Protein AF-A0A437SAV2-F1 (afdb_monomer_lite)

Structure (mmCIF, N/CA/C/O backbone):
data_AF-A0A437SAV2-F1
#
_entry.id   AF-A0A437SAV2-F1
#
loop_
_atom_site.group_PDB
_atom_site.id
_atom_site.type_symbol
_atom_site.label_atom_id
_atom_site.label_alt_id
_atom_site.label_comp_id
_atom_site.label_asym_id
_atom_site.label_entity_id
_atom_site.label_seq_id
_atom_site.pdbx_PDB_ins_code
_atom_site.Cartn_x
_atom_site.Cartn_y
_atom_site.Cartn_z
_atom_site.occupancy
_atom_site.B_iso_or_equiv
_atom_site.auth_seq_id
_atom_site.auth_comp_id
_atom_site.auth_asym_id
_atom_site.auth_atom_id
_atom_site.pdbx_PDB_model_num
ATOM 1 N N . ASN A 1 1 ? -14.228 -3.126 25.581 1.00 44.50 1 ASN A N 1
ATOM 2 C CA . ASN A 1 1 ? -13.368 -4.294 25.323 1.00 44.50 1 ASN A CA 1
ATOM 3 C C . ASN A 1 1 ? -13.460 -4.588 23.828 1.00 44.50 1 ASN A C 1
ATOM 5 O O . ASN A 1 1 ? -14.492 -5.071 23.395 1.00 44.50 1 ASN A O 1
ATOM 9 N N . LEU A 1 2 ? -12.492 -4.131 23.025 1.00 46.09 2 LEU A N 1
ATOM 10 C CA . LEU A 1 2 ? -12.529 -4.194 21.546 1.00 46.09 2 LEU A CA 1
ATOM 11 C C . LEU A 1 2 ? -11.995 -5.514 20.977 1.00 46.09 2 LEU A C 1
ATOM 13 O O . LEU A 1 2 ? -11.911 -5.644 19.762 1.00 46.09 2 LEU A O 1
ATOM 17 N N . GLY A 1 3 ? -11.625 -6.477 21.828 1.00 48.38 3 GLY A N 1
ATOM 18 C CA . GLY A 1 3 ? -10.954 -7.725 21.437 1.00 48.38 3 GLY A CA 1
ATOM 19 C C . GLY A 1 3 ? -11.781 -8.693 20.580 1.00 48.38 3 GLY A C 1
ATOM 20 O O . GLY A 1 3 ? -11.494 -9.879 20.580 1.00 48.38 3 GLY A O 1
ATOM 21 N N . LEU A 1 4 ? -12.824 -8.217 19.900 1.00 51.97 4 LEU A N 1
ATOM 22 C CA . LEU A 1 4 ? -13.797 -9.027 19.170 1.00 51.97 4 LEU A CA 1
ATOM 23 C C . LEU A 1 4 ? -14.184 -8.456 17.805 1.00 51.97 4 LEU A C 1
ATOM 25 O O . LEU A 1 4 ? -15.040 -9.033 17.142 1.00 51.97 4 LEU A O 1
ATOM 29 N N . ILE A 1 5 ? -13.596 -7.336 17.374 1.00 58.50 5 ILE A N 1
ATOM 30 C CA . ILE A 1 5 ? -13.916 -6.774 16.060 1.00 58.50 5 ILE A CA 1
ATOM 31 C C . ILE A 1 5 ? -12.746 -7.052 15.122 1.00 58.50 5 ILE A C 1
ATOM 33 O O . ILE A 1 5 ? -11.722 -6.375 15.233 1.00 58.50 5 ILE A O 1
ATOM 37 N N . PRO A 1 6 ? -12.879 -8.034 14.209 1.00 68.25 6 PRO A N 1
ATOM 38 C CA . PRO A 1 6 ? -11.890 -8.248 13.170 1.00 68.25 6 PRO A CA 1
ATOM 39 C C . PRO A 1 6 ? -11.896 -7.011 12.274 1.00 68.25 6 PRO A C 1
ATOM 41 O O . PRO A 1 6 ? -12.820 -6.777 11.497 1.00 68.25 6 PRO A O 1
ATOM 44 N N . CYS A 1 7 ? -10.883 -6.169 12.439 1.00 78.62 7 CYS A N 1
ATOM 45 C CA . CYS A 1 7 ? -10.615 -5.072 11.531 1.00 78.62 7 CYS A CA 1
ATOM 46 C C . CYS A 1 7 ? -9.360 -5.396 10.737 1.00 78.62 7 CYS A C 1
ATOM 48 O O . CYS A 1 7 ? -8.476 -6.111 11.201 1.00 78.62 7 CYS A O 1
ATOM 50 N N . VAL A 1 8 ? -9.301 -4.870 9.525 1.00 85.75 8 VAL A N 1
ATOM 51 C CA . VAL A 1 8 ? -8.106 -4.915 8.696 1.00 85.75 8 VAL A CA 1
ATOM 52 C C . VAL A 1 8 ? -7.724 -3.495 8.354 1.00 85.75 8 VAL A C 1
ATOM 54 O O . VAL A 1 8 ? -8.567 -2.596 8.263 1.00 85.75 8 VAL A O 1
ATOM 57 N N . LEU A 1 9 ? -6.435 -3.289 8.186 1.00 87.00 9 LEU A N 1
ATOM 58 C CA . LEU A 1 9 ? -5.864 -1.998 7.899 1.00 87.00 9 LEU A CA 1
ATOM 59 C C . LEU A 1 9 ? -5.369 -2.028 6.457 1.00 87.00 9 LEU A C 1
ATOM 61 O O . LEU A 1 9 ? -4.761 -3.005 6.024 1.00 87.00 9 LEU A O 1
ATOM 65 N N . ILE A 1 10 ? -5.647 -0.960 5.709 1.00 85.94 10 ILE A N 1
ATOM 66 C CA . ILE A 1 10 ? -5.164 -0.801 4.339 1.00 85.94 10 ILE A CA 1
ATOM 67 C C . ILE A 1 10 ? -4.372 0.491 4.245 1.00 85.94 10 ILE A C 1
ATOM 69 O O . ILE A 1 10 ? -4.882 1.564 4.569 1.00 85.94 10 ILE A O 1
ATOM 73 N N . ASP A 1 11 ? -3.148 0.388 3.751 1.00 86.56 11 ASP A N 1
ATOM 74 C CA . ASP A 1 11 ? -2.331 1.537 3.385 1.00 86.56 11 ASP A CA 1
ATOM 75 C C . ASP A 1 11 ? -1.543 1.220 2.109 1.00 86.56 11 ASP A C 1
ATOM 77 O O . ASP A 1 11 ? -1.640 0.122 1.547 1.00 86.56 11 ASP A O 1
ATOM 81 N N . SER A 1 12 ? -0.816 2.196 1.584 1.00 88.31 12 SER A N 1
ATOM 82 C CA . SER A 1 12 ? -0.038 2.041 0.365 1.00 88.31 12 SER A CA 1
ATOM 83 C C . SER A 1 12 ? 1.348 2.634 0.488 1.00 88.31 12 SER A C 1
ATOM 85 O O . SER A 1 12 ? 1.570 3.607 1.206 1.00 88.31 12 SER A O 1
ATOM 87 N N . THR A 1 13 ? 2.288 2.081 -0.273 1.00 89.94 13 THR A N 1
ATOM 88 C CA . THR A 1 13 ? 3.602 2.695 -0.423 1.00 89.94 13 THR A CA 1
ATOM 89 C C . THR A 1 13 ? 4.041 2.822 -1.876 1.00 89.94 13 THR A C 1
ATOM 91 O O 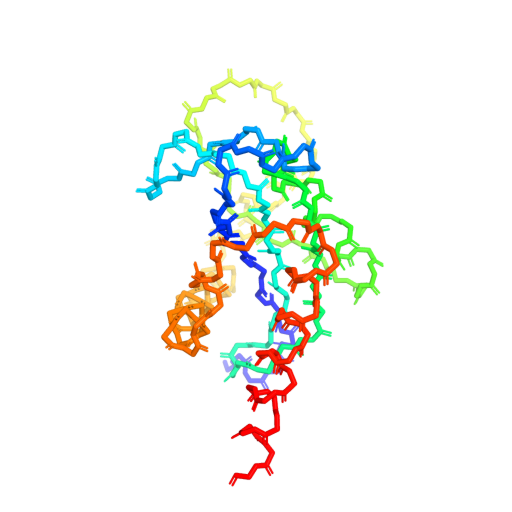. THR A 1 13 ? 3.634 2.062 -2.760 1.00 89.94 13 THR A O 1
ATOM 94 N N . ALA A 1 14 ? 4.876 3.833 -2.111 1.00 91.94 14 ALA A N 1
ATOM 95 C CA . ALA A 1 14 ? 5.459 4.165 -3.396 1.00 91.94 14 ALA A CA 1
ATOM 96 C C . ALA A 1 14 ? 6.713 3.321 -3.656 1.00 91.94 14 ALA A C 1
ATOM 98 O O . ALA A 1 14 ? 7.658 3.334 -2.871 1.00 91.94 14 ALA A O 1
ATOM 99 N N . LEU A 1 15 ? 6.749 2.658 -4.808 1.00 92.94 15 LEU A N 1
ATOM 100 C CA . LEU A 1 15 ? 7.863 1.831 -5.261 1.00 92.94 15 LEU A CA 1
ATOM 101 C C . LEU A 1 15 ? 8.539 2.531 -6.443 1.00 92.94 15 LEU A C 1
ATOM 103 O O . LEU A 1 15 ? 8.037 2.503 -7.571 1.00 92.94 15 LEU A O 1
ATOM 107 N N . ARG A 1 16 ? 9.651 3.227 -6.182 1.00 92.50 16 ARG A N 1
ATOM 108 C CA . ARG A 1 16 ? 10.362 4.008 -7.209 1.00 92.50 16 ARG A CA 1
ATOM 109 C C . ARG A 1 16 ? 11.059 3.082 -8.200 1.00 92.50 16 ARG A C 1
ATOM 111 O O . ARG A 1 16 ? 11.853 2.244 -7.792 1.00 92.50 16 ARG A O 1
ATOM 118 N N . SER A 1 17 ? 10.804 3.296 -9.486 1.00 92.69 17 SER A N 1
ATOM 119 C CA . SER A 1 17 ? 11.464 2.585 -10.582 1.00 92.69 17 SER A CA 1
ATOM 120 C C . SER A 1 17 ? 12.523 3.445 -11.263 1.00 92.69 17 SER A C 1
ATOM 122 O O . SER A 1 17 ? 12.664 4.642 -10.994 1.00 92.69 17 SER A O 1
ATOM 124 N N . SER A 1 18 ? 13.298 2.810 -12.138 1.00 89.81 18 SER A N 1
ATOM 125 C CA . SER A 1 18 ? 14.185 3.498 -13.067 1.00 89.81 18 SER A CA 1
ATOM 126 C C . SER A 1 18 ? 13.402 4.493 -13.929 1.00 89.81 18 SER A C 1
ATOM 128 O O . SER A 1 18 ? 12.288 4.214 -14.380 1.00 89.81 18 SER A O 1
ATOM 130 N N . LEU A 1 19 ? 14.014 5.640 -14.239 1.00 89.88 19 LEU A N 1
ATOM 131 C CA . LEU A 1 19 ? 13.441 6.619 -15.169 1.00 89.88 19 LEU A CA 1
ATOM 132 C C . LEU A 1 19 ? 13.256 6.045 -16.582 1.00 89.88 19 LEU A C 1
ATOM 134 O O . LEU A 1 19 ? 12.405 6.530 -17.328 1.00 89.88 19 LEU A O 1
ATOM 138 N N . TYR A 1 20 ? 13.982 4.978 -16.918 1.00 90.44 20 TYR A N 1
ATOM 139 C CA . TYR A 1 20 ? 13.918 4.297 -18.211 1.00 90.44 20 TYR A CA 1
ATOM 140 C C . TYR A 1 20 ? 12.898 3.152 -18.254 1.00 90.44 20 TYR A C 1
ATOM 142 O O . TYR A 1 20 ? 12.619 2.637 -19.333 1.00 90.44 20 TYR A O 1
ATOM 150 N N . ASP A 1 21 ? 12.302 2.763 -17.120 1.00 93.00 21 ASP A N 1
ATOM 151 C CA . ASP A 1 21 ? 11.279 1.712 -17.090 1.00 93.00 21 ASP A CA 1
ATOM 152 C C . ASP A 1 21 ? 10.043 2.158 -17.883 1.00 93.00 21 ASP A C 1
ATOM 154 O O . ASP A 1 21 ? 9.368 3.120 -17.512 1.00 93.00 21 ASP A O 1
ATOM 158 N N . SER A 1 22 ? 9.778 1.491 -19.007 1.00 93.25 22 SER A N 1
ATOM 159 C CA . SER A 1 22 ? 8.672 1.807 -19.920 1.00 93.25 22 SER A CA 1
ATOM 160 C C . SER A 1 22 ? 7.306 1.393 -19.360 1.00 93.25 22 SER A C 1
ATOM 162 O O . SER A 1 22 ? 6.281 1.993 -19.704 1.00 93.25 22 SER A O 1
ATOM 164 N N . GLN A 1 23 ? 7.289 0.402 -18.462 1.00 95.00 23 GLN A N 1
ATOM 165 C CA . GLN A 1 23 ? 6.086 -0.118 -17.816 1.00 95.00 23 GLN A CA 1
ATOM 166 C C . GLN A 1 23 ? 5.681 0.731 -16.600 1.00 95.00 23 GLN A C 1
ATOM 168 O O . GLN A 1 23 ? 4.496 0.805 -16.265 1.00 95.00 23 GLN A O 1
ATOM 173 N N . ALA A 1 24 ? 6.638 1.423 -15.975 1.00 95.12 24 ALA A N 1
ATOM 174 C CA . ALA A 1 24 ? 6.389 2.347 -14.874 1.00 95.12 24 ALA A CA 1
ATOM 175 C C . ALA A 1 24 ? 5.749 3.665 -15.346 1.00 95.12 24 ALA A C 1
ATOM 177 O O . ALA A 1 24 ? 6.044 4.183 -16.427 1.00 95.12 24 ALA A O 1
ATOM 178 N N . LYS A 1 25 ? 4.904 4.261 -14.498 1.00 96.81 25 LYS A N 1
ATOM 179 C CA . LYS A 1 25 ? 4.242 5.551 -14.769 1.00 96.81 25 LYS A CA 1
ATOM 180 C C . LYS A 1 25 ? 4.607 6.583 -13.711 1.00 96.81 25 LYS A C 1
ATOM 182 O O . LYS A 1 25 ? 5.050 6.227 -12.624 1.00 96.81 25 LYS A O 1
ATOM 187 N N . TRP A 1 26 ? 4.435 7.860 -14.037 1.00 96.19 26 TRP A N 1
ATOM 188 C CA . TRP A 1 26 ? 4.596 8.946 -13.075 1.00 96.19 26 TRP A CA 1
ATOM 189 C C . TRP A 1 26 ? 3.392 9.020 -12.141 1.00 96.19 26 TRP A C 1
ATOM 191 O O . TRP A 1 26 ? 2.250 8.934 -12.584 1.00 96.19 26 TRP A O 1
ATOM 201 N N . GLY A 1 27 ? 3.650 9.195 -10.853 1.00 93.81 27 GLY A N 1
ATOM 202 C CA . GLY A 1 27 ? 2.627 9.401 -9.838 1.00 93.81 27 GLY A CA 1
ATOM 203 C C . GLY A 1 27 ? 3.115 10.329 -8.739 1.00 93.81 27 GLY A C 1
ATOM 204 O O . GLY A 1 27 ? 4.297 10.667 -8.671 1.00 93.81 27 GLY A O 1
ATOM 205 N N . LYS A 1 28 ? 2.191 10.740 -7.870 1.00 90.56 28 LYS A N 1
ATOM 206 C CA . LYS A 1 28 ? 2.480 11.613 -6.731 1.00 90.56 28 LYS A CA 1
ATOM 207 C C . LYS A 1 28 ? 2.481 10.807 -5.434 1.00 90.56 28 LYS A C 1
ATOM 209 O O . LYS A 1 28 ? 1.578 10.009 -5.193 1.00 90.56 28 LYS A O 1
ATOM 214 N N . SER A 1 29 ? 3.504 11.015 -4.615 1.00 86.69 29 SER A N 1
ATOM 215 C CA . SER A 1 29 ? 3.639 10.512 -3.248 1.00 86.69 29 SER A CA 1
ATOM 216 C C . SER A 1 29 ? 3.820 11.696 -2.304 1.00 86.69 29 SER A C 1
ATOM 218 O O . SER A 1 29 ? 4.430 12.701 -2.670 1.00 86.69 29 SER A O 1
ATOM 220 N N . THR A 1 30 ? 3.321 11.576 -1.077 1.00 84.06 30 THR A N 1
ATOM 221 C CA . THR A 1 30 ? 3.569 12.559 -0.013 1.00 84.06 30 THR A CA 1
ATOM 222 C C . THR A 1 30 ? 5.046 12.625 0.373 1.00 84.06 30 THR A C 1
ATOM 224 O O . THR A 1 30 ? 5.542 13.705 0.673 1.00 84.06 30 THR A O 1
ATOM 227 N N . ARG A 1 31 ? 5.761 11.493 0.317 1.00 82.94 31 ARG A N 1
ATOM 228 C CA . ARG A 1 31 ? 7.176 11.385 0.707 1.00 82.94 31 ARG A CA 1
ATOM 229 C C . ARG A 1 31 ? 8.142 11.821 -0.390 1.00 82.94 31 ARG A C 1
ATOM 231 O O . ARG A 1 31 ? 9.165 12.424 -0.096 1.00 82.94 31 ARG A O 1
ATOM 238 N N . TYR A 1 32 ? 7.850 11.472 -1.642 1.00 83.31 32 TYR A N 1
ATOM 239 C CA . TYR A 1 32 ? 8.786 11.666 -2.758 1.00 83.31 32 TYR A CA 1
ATOM 240 C C . TYR A 1 32 ? 8.371 12.763 -3.741 1.00 83.31 32 TYR A C 1
ATOM 242 O O . TYR A 1 32 ? 9.102 13.024 -4.691 1.00 83.31 32 TYR A O 1
ATOM 250 N N . GLY A 1 33 ? 7.199 13.376 -3.565 1.00 90.31 33 GLY A N 1
ATOM 251 C CA . GLY A 1 33 ? 6.618 14.224 -4.600 1.00 90.31 33 GLY A CA 1
ATOM 252 C C . GLY A 1 33 ? 6.299 13.405 -5.853 1.00 90.31 33 GLY A C 1
ATOM 253 O O . GLY A 1 33 ? 5.726 12.317 -5.761 1.00 90.31 33 GLY A O 1
ATOM 254 N N . TRP A 1 34 ? 6.651 13.926 -7.028 1.00 93.75 34 TRP A N 1
ATOM 255 C CA . TRP A 1 34 ? 6.515 13.195 -8.287 1.00 93.75 34 TRP A CA 1
ATOM 256 C C . TRP A 1 34 ? 7.602 12.132 -8.427 1.00 93.75 34 TRP A C 1
ATOM 258 O O . TRP A 1 34 ? 8.790 12.419 -8.306 1.00 93.75 34 TRP A O 1
ATOM 268 N N . TYR A 1 35 ? 7.201 10.901 -8.728 1.00 93.12 35 TYR A N 1
ATOM 269 C CA . TYR A 1 35 ? 8.122 9.791 -8.956 1.00 93.12 35 TYR A CA 1
ATOM 270 C C . TYR A 1 35 ? 7.633 8.904 -10.097 1.00 93.12 35 TYR A C 1
ATOM 272 O O . TYR A 1 35 ? 6.427 8.751 -10.303 1.00 93.12 35 TYR A O 1
ATOM 280 N N . LYS A 1 36 ? 8.570 8.295 -10.829 1.00 94.00 36 LYS A N 1
ATOM 281 C CA . LYS A 1 36 ? 8.266 7.242 -11.799 1.00 94.00 36 LYS A CA 1
ATOM 282 C C . LYS A 1 36 ? 8.327 5.893 -11.096 1.00 94.00 36 LYS A C 1
ATOM 284 O O . LYS A 1 36 ? 9.324 5.580 -10.445 1.00 94.00 36 LYS A O 1
ATOM 289 N N . GLY A 1 37 ? 7.273 5.095 -11.200 1.00 95.25 37 GLY A N 1
ATOM 290 C CA . GLY A 1 37 ? 7.257 3.791 -10.557 1.00 95.25 37 GLY A CA 1
ATOM 291 C C . GLY A 1 37 ? 5.889 3.142 -10.463 1.00 95.25 37 GLY A C 1
ATOM 292 O O . GLY A 1 37 ? 5.017 3.298 -11.327 1.00 95.25 37 GLY A O 1
ATOM 293 N N . TYR A 1 38 ? 5.742 2.408 -9.371 1.00 94.75 38 TYR A N 1
ATOM 294 C CA . TYR A 1 38 ? 4.579 1.613 -9.021 1.00 94.75 38 TYR A CA 1
ATOM 295 C C . TYR A 1 38 ? 4.109 1.952 -7.604 1.00 94.75 38 TYR A C 1
ATOM 297 O O . TYR A 1 38 ? 4.780 2.672 -6.861 1.00 94.75 38 TYR A O 1
ATOM 305 N N . LYS A 1 39 ? 2.961 1.405 -7.225 1.00 93.06 39 LYS A N 1
ATOM 306 C CA . LYS A 1 39 ? 2.438 1.412 -5.862 1.00 93.06 39 LYS A CA 1
ATOM 307 C C . LYS A 1 39 ? 2.063 -0.003 -5.468 1.00 93.06 39 LYS A C 1
ATOM 309 O O . LYS A 1 39 ? 1.592 -0.779 -6.302 1.00 93.06 39 LYS A O 1
ATOM 314 N N . VAL A 1 40 ? 2.235 -0.310 -4.191 1.00 92.75 40 VAL A N 1
ATOM 315 C CA . VAL A 1 40 ? 1.618 -1.481 -3.574 1.00 92.75 40 VAL A CA 1
ATOM 316 C C . VAL A 1 40 ? 0.694 -1.011 -2.464 1.00 92.75 40 VAL A C 1
ATOM 318 O O . VAL A 1 40 ? 1.086 -0.210 -1.619 1.00 92.75 40 VAL A O 1
ATOM 321 N N . HIS A 1 41 ? -0.544 -1.482 -2.512 1.00 91.25 41 HIS A N 1
ATOM 322 C CA . HIS A 1 41 ? -1.548 -1.314 -1.472 1.00 91.25 41 HIS A CA 1
ATOM 323 C C . HIS A 1 41 ? -1.597 -2.619 -0.693 1.00 91.25 41 HIS A C 1
ATOM 325 O O . HIS A 1 41 ? -1.730 -3.672 -1.315 1.00 91.25 41 HIS A O 1
ATOM 331 N N . VAL A 1 42 ? -1.464 -2.565 0.625 1.00 90.06 42 VAL A N 1
ATOM 332 C CA . VAL A 1 42 ? -1.373 -3.752 1.481 1.00 90.06 42 VAL A CA 1
ATOM 333 C C . VAL A 1 42 ? -2.540 -3.738 2.445 1.00 90.06 42 VAL A C 1
ATOM 335 O O . VAL A 1 42 ? -2.810 -2.710 3.059 1.00 90.06 42 VAL A O 1
ATOM 338 N N . CYS A 1 43 ? -3.217 -4.876 2.547 1.00 88.94 43 CYS A N 1
ATOM 339 C CA . CYS A 1 43 ? -4.232 -5.170 3.542 1.00 88.94 43 CYS A CA 1
ATOM 340 C C . CYS A 1 43 ? -3.617 -6.091 4.591 1.00 88.94 43 CYS A C 1
ATOM 342 O O . CYS A 1 43 ? -3.150 -7.178 4.239 1.00 88.94 43 CYS A O 1
ATOM 344 N N . SER A 1 44 ? -3.608 -5.675 5.852 1.00 88.75 44 SER A N 1
ATOM 345 C CA . SER A 1 44 ? -3.052 -6.462 6.951 1.00 88.75 44 SER A CA 1
ATOM 346 C C . SER A 1 44 ? -3.972 -6.473 8.164 1.00 88.75 44 SER A C 1
ATOM 348 O O . SER A 1 44 ? -4.820 -5.593 8.329 1.00 88.75 44 SER A O 1
ATOM 350 N N . THR A 1 45 ? -3.774 -7.442 9.050 1.00 87.62 45 THR A N 1
ATOM 351 C CA . THR A 1 45 ? -4.343 -7.372 10.398 1.00 87.62 45 THR A CA 1
ATOM 352 C C . THR A 1 45 ? -3.625 -6.289 11.225 1.00 87.62 45 THR A C 1
ATOM 354 O O . THR A 1 45 ? -2.509 -5.882 10.867 1.00 87.62 45 THR A O 1
ATOM 357 N N . PRO A 1 46 ? -4.218 -5.801 12.330 1.00 83.31 46 PRO A N 1
ATOM 358 C CA . PRO A 1 46 ? -3.554 -4.891 13.265 1.00 83.31 46 PRO A CA 1
ATOM 359 C C . PRO A 1 46 ? -2.290 -5.480 13.901 1.00 83.31 46 PRO A C 1
ATOM 361 O O . PRO A 1 46 ? -1.381 -4.737 14.271 1.00 83.31 46 PRO A O 1
ATOM 364 N N . GLU A 1 47 ? -2.216 -6.805 14.010 1.00 83.56 47 GLU A N 1
ATOM 365 C CA . GLU A 1 47 ? -1.070 -7.548 14.543 1.00 83.56 47 GLU A CA 1
ATOM 366 C C . GLU A 1 47 ? 0.091 -7.593 13.540 1.00 83.56 47 GLU A C 1
ATOM 368 O O . GLU A 1 47 ? 1.241 -7.736 13.950 1.00 83.56 47 GLU A O 1
ATOM 373 N N . GLY A 1 48 ? -0.199 -7.393 12.250 1.00 84.12 48 GLY A N 1
ATOM 374 C CA . GLY A 1 48 ? 0.785 -7.245 11.176 1.00 84.12 48 GLY A CA 1
ATOM 375 C C . GLY A 1 48 ? 0.798 -8.351 10.133 1.00 84.12 48 GLY A C 1
ATOM 376 O O . GLY A 1 48 ? 1.586 -8.284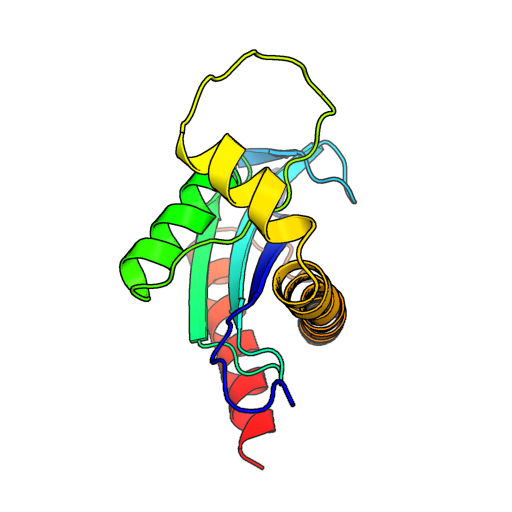 9.199 1.00 84.12 48 GLY A O 1
ATOM 377 N N . VAL A 1 49 ? -0.108 -9.325 10.207 1.00 88.94 49 VAL A N 1
ATOM 378 C CA . VAL A 1 49 ? -0.199 -10.362 9.174 1.00 88.94 49 VAL A CA 1
ATOM 379 C C . VAL A 1 49 ? -0.728 -9.747 7.880 1.00 88.94 49 VAL A C 1
ATOM 381 O O . VAL A 1 49 ? -1.826 -9.187 7.859 1.00 88.94 49 VAL A O 1
ATOM 384 N N . VAL A 1 50 ? 0.025 -9.858 6.785 1.00 90.06 50 VAL A N 1
ATOM 385 C CA . VAL A 1 50 ? -0.410 -9.392 5.462 1.00 90.06 50 VAL A CA 1
ATOM 386 C C . VAL A 1 50 ? -1.418 -10.383 4.884 1.00 90.06 50 VAL A C 1
ATOM 388 O O . VAL A 1 50 ? -1.097 -11.550 4.676 1.00 90.06 50 VAL A O 1
ATOM 391 N N . LEU A 1 51 ? -2.631 -9.918 4.592 1.00 89.62 51 LEU A N 1
ATOM 392 C CA . LEU A 1 51 ? -3.733 -10.749 4.095 1.00 89.62 51 LEU A CA 1
ATOM 393 C C . LEU A 1 51 ? -3.881 -10.676 2.573 1.00 89.62 51 LEU A C 1
ATOM 395 O O . LEU A 1 51 ? -4.174 -11.672 1.919 1.00 89.62 51 LEU A O 1
ATOM 399 N N . SER A 1 52 ? -3.712 -9.484 2.001 1.00 90.12 52 SER A N 1
ATOM 400 C CA . SER A 1 52 ? -3.898 -9.243 0.569 1.00 90.12 52 SER A CA 1
ATOM 401 C C . SER A 1 52 ? -3.134 -8.001 0.126 1.00 90.12 52 SER A C 1
ATOM 403 O O . SER A 1 52 ? -2.766 -7.152 0.941 1.00 90.12 52 SER A O 1
ATOM 405 N N . TYR A 1 53 ? -2.902 -7.871 -1.176 1.00 92.06 53 TYR A N 1
ATOM 406 C CA . TYR A 1 53 ? -2.290 -6.682 -1.749 1.00 92.06 53 TYR A CA 1
ATOM 407 C C . TYR A 1 53 ? -2.798 -6.392 -3.160 1.00 92.06 53 TYR A C 1
ATOM 409 O O . TYR A 1 53 ? -3.212 -7.283 -3.902 1.00 92.06 53 TYR A O 1
ATOM 417 N N . ALA A 1 54 ? -2.706 -5.126 -3.561 1.00 92.38 54 ALA A N 1
ATOM 418 C CA . ALA A 1 54 ? -2.898 -4.695 -4.937 1.00 92.38 54 ALA A CA 1
ATOM 419 C C . ALA A 1 54 ? -1.651 -3.963 -5.429 1.00 92.38 54 ALA A C 1
ATOM 421 O O . ALA A 1 54 ? -1.198 -2.995 -4.821 1.00 92.38 54 ALA A O 1
ATOM 422 N N . PHE A 1 55 ? -1.109 -4.421 -6.555 1.00 93.31 55 PHE A N 1
ATOM 423 C CA . PHE A 1 55 ? 0.055 -3.827 -7.200 1.00 93.31 55 PHE A CA 1
ATOM 424 C C . PHE A 1 55 ? -0.358 -3.083 -8.473 1.00 93.31 55 PHE A C 1
ATOM 426 O O . PHE A 1 55 ? -0.966 -3.663 -9.378 1.00 93.31 55 PHE A O 1
ATOM 433 N N . THR A 1 56 ? -0.031 -1.794 -8.549 1.00 94.31 56 THR A N 1
ATOM 434 C CA . THR A 1 56 ? -0.463 -0.899 -9.630 1.00 94.31 56 THR A CA 1
ATOM 435 C C . THR A 1 56 ? 0.668 0.012 -10.092 1.00 94.31 56 THR A C 1
ATOM 437 O O . THR A 1 56 ? 1.688 0.167 -9.428 1.00 94.31 56 THR A O 1
ATOM 440 N N . THR A 1 57 ? 0.503 0.662 -11.241 1.00 95.12 57 THR A N 1
ATOM 441 C CA . THR A 1 57 ? 1.379 1.770 -11.641 1.00 95.12 57 THR A CA 1
ATOM 442 C C . THR A 1 57 ? 1.132 3.000 -10.760 1.00 95.12 57 THR A C 1
ATOM 444 O O . THR A 1 57 ? 0.052 3.158 -10.184 1.00 95.12 57 THR A O 1
ATOM 447 N N . ALA A 1 58 ? 2.122 3.891 -10.644 1.00 93.88 58 ALA A N 1
ATOM 448 C CA . ALA A 1 58 ? 2.054 5.010 -9.699 1.00 93.88 58 ALA A CA 1
ATOM 449 C C . ALA A 1 58 ? 0.954 6.048 -9.989 1.00 93.88 58 ALA A C 1
ATOM 451 O O . ALA A 1 58 ? 0.562 6.788 -9.085 1.00 93.88 58 ALA A O 1
ATOM 452 N N . ASN A 1 59 ? 0.443 6.104 -11.221 1.00 93.88 59 ASN A N 1
ATOM 453 C CA . ASN A 1 59 ? -0.634 7.010 -11.625 1.00 93.88 59 ASN A CA 1
ATOM 454 C C . ASN A 1 59 ? -2.032 6.554 -11.169 1.00 93.88 59 ASN A C 1
ATOM 456 O O . ASN A 1 59 ? -2.986 7.314 -11.318 1.00 93.88 59 ASN A O 1
ATOM 460 N N . VAL A 1 60 ? -2.176 5.335 -10.637 1.00 90.25 60 VAL A N 1
ATOM 461 C CA . VAL A 1 60 ? -3.460 4.854 -10.111 1.00 90.25 60 VAL A CA 1
ATOM 462 C C . VAL A 1 60 ? -3.767 5.549 -8.782 1.00 90.25 60 VAL A C 1
ATOM 464 O O . VAL A 1 60 ? -2.895 5.701 -7.916 1.00 90.25 60 VAL A O 1
ATOM 467 N N . HIS A 1 61 ? -5.011 6.010 -8.646 1.00 83.25 61 HIS A N 1
ATOM 468 C CA . HIS A 1 61 ? -5.490 6.690 -7.449 1.00 83.25 61 HIS A CA 1
ATOM 469 C C . HIS A 1 61 ? -5.806 5.681 -6.340 1.00 83.25 61 HIS A C 1
ATOM 471 O O . HIS A 1 61 ? -6.449 4.662 -6.594 1.00 83.25 61 HIS A O 1
ATOM 477 N N . ASP A 1 62 ? -5.411 5.992 -5.104 1.00 80.56 62 ASP A N 1
ATOM 478 C CA . ASP A 1 62 ? -5.433 5.026 -4.000 1.00 80.56 62 ASP A CA 1
ATOM 479 C C . ASP A 1 62 ? -6.843 4.506 -3.696 1.00 80.56 62 ASP A C 1
ATOM 481 O O . ASP A 1 62 ? -7.009 3.333 -3.371 1.00 80.56 62 ASP A O 1
ATOM 485 N N . SER A 1 63 ? -7.874 5.339 -3.889 1.00 79.94 63 SER A N 1
ATOM 486 C CA . SER A 1 63 ? -9.269 4.921 -3.710 1.00 79.94 63 SER A CA 1
ATOM 487 C C . SER A 1 63 ? -9.641 3.721 -4.582 1.00 79.94 63 SER A C 1
ATOM 489 O O . SER A 1 63 ? -10.294 2.809 -4.088 1.00 79.94 63 SER A O 1
ATOM 491 N N . GLN A 1 64 ? -9.202 3.675 -5.845 1.00 81.38 64 GLN A N 1
ATOM 492 C CA . GLN A 1 64 ? -9.544 2.576 -6.755 1.00 81.38 64 GLN A CA 1
ATOM 493 C C . GLN A 1 64 ? -8.969 1.247 -6.252 1.00 81.38 64 GLN A C 1
ATOM 495 O O . GLN A 1 64 ? -9.666 0.234 -6.220 1.00 81.38 64 GLN A O 1
ATOM 500 N N . SER A 1 65 ? -7.714 1.261 -5.801 1.00 82.56 65 SER A N 1
ATOM 501 C CA . SER A 1 65 ? -7.043 0.077 -5.263 1.00 82.56 65 SER A CA 1
ATOM 502 C C . SER A 1 65 ? -7.633 -0.372 -3.925 1.00 82.56 65 SER A C 1
ATOM 504 O O . SER A 1 65 ? -7.813 -1.571 -3.718 1.00 82.56 65 SER A O 1
ATOM 506 N N . ILE A 1 66 ? -7.980 0.572 -3.040 1.00 81.25 66 ILE A N 1
ATOM 507 C CA . ILE A 1 66 ? -8.612 0.276 -1.745 1.00 81.25 66 ILE A CA 1
ATOM 508 C C . ILE A 1 66 ? -9.949 -0.438 -1.954 1.00 81.25 66 ILE A C 1
ATOM 510 O O . ILE A 1 66 ? -10.170 -1.480 -1.346 1.00 81.25 66 ILE A O 1
ATOM 514 N N . TYR A 1 67 ? -10.816 0.063 -2.841 1.00 80.12 67 TYR A N 1
ATOM 515 C CA . TYR A 1 67 ? -12.108 -0.585 -3.103 1.00 80.12 67 TYR A CA 1
ATOM 516 C C . TYR A 1 67 ? -11.961 -1.950 -3.782 1.00 80.12 67 TYR A C 1
ATOM 518 O O . TYR A 1 67 ? -12.758 -2.847 -3.521 1.00 80.12 67 TYR A O 1
ATOM 526 N N . LYS A 1 68 ? -10.924 -2.143 -4.606 1.00 80.56 68 LYS A N 1
ATOM 527 C CA . LYS A 1 68 ? -10.632 -3.450 -5.207 1.00 80.56 68 LYS A CA 1
ATOM 528 C C . LYS A 1 68 ? -10.245 -4.489 -4.152 1.00 80.56 68 LYS A C 1
ATOM 530 O O . LYS A 1 68 ? -10.792 -5.589 -4.152 1.00 80.56 68 LYS A O 1
ATOM 535 N N . ILE A 1 69 ? -9.321 -4.136 -3.256 1.00 81.38 69 ILE A N 1
ATOM 536 C CA . ILE A 1 69 ? -8.948 -4.979 -2.111 1.00 81.38 69 ILE A CA 1
ATOM 537 C C . ILE A 1 69 ? -10.177 -5.239 -1.241 1.00 81.38 69 ILE A C 1
ATOM 539 O O . ILE A 1 69 ? -10.436 -6.385 -0.891 1.00 81.38 69 ILE A O 1
ATOM 543 N N . ALA A 1 70 ? -10.960 -4.196 -0.953 1.00 80.00 70 ALA A N 1
ATOM 544 C CA . ALA A 1 70 ? -12.135 -4.302 -0.105 1.00 80.00 70 ALA A CA 1
ATOM 545 C C . ALA A 1 70 ? -13.172 -5.292 -0.646 1.00 80.00 70 ALA A C 1
ATOM 547 O O . ALA A 1 70 ? -13.614 -6.171 0.085 1.00 80.00 70 ALA A O 1
ATOM 548 N N . GLY A 1 71 ? -13.482 -5.211 -1.942 1.00 78.00 71 GLY A N 1
ATOM 549 C CA . GLY A 1 71 ? -14.378 -6.164 -2.597 1.00 78.00 71 GLY A CA 1
ATOM 550 C C . GLY A 1 71 ? -13.815 -7.587 -2.668 1.00 78.00 71 GLY A C 1
ATOM 551 O O . GLY A 1 71 ? -14.577 -8.540 -2.624 1.00 78.00 71 GLY A O 1
ATOM 552 N N . THR A 1 72 ? -12.490 -7.748 -2.746 1.00 79.44 72 THR A N 1
ATOM 553 C CA . THR A 1 72 ? -11.852 -9.080 -2.785 1.00 79.44 72 THR A CA 1
ATOM 554 C C . THR A 1 72 ? -11.862 -9.752 -1.411 1.00 79.44 72 THR A C 1
ATOM 556 O O . THR A 1 72 ? -11.988 -10.967 -1.320 1.00 79.44 72 THR A O 1
ATOM 559 N N . CYS A 1 73 ? -11.711 -8.964 -0.345 1.00 74.38 73 CYS A N 1
ATOM 560 C CA . CYS A 1 73 ? -11.687 -9.443 1.035 1.00 74.38 73 CYS A CA 1
ATOM 561 C C . CYS A 1 73 ? -13.067 -9.418 1.719 1.00 74.38 73 CYS A C 1
ATOM 563 O O . CYS A 1 73 ? -13.133 -9.752 2.895 1.00 74.38 73 CYS A O 1
ATOM 565 N N . ASP A 1 74 ? -14.126 -9.000 1.015 1.00 79.94 74 ASP A N 1
ATOM 566 C CA . ASP A 1 74 ? -15.476 -8.776 1.557 1.00 79.94 74 ASP A CA 1
ATOM 567 C C . ASP A 1 74 ? -15.482 -7.912 2.836 1.00 79.94 74 ASP A C 1
ATOM 569 O O . ASP A 1 74 ? -16.109 -8.213 3.850 1.00 79.94 74 ASP A O 1
ATOM 573 N N . ILE A 1 75 ? -14.711 -6.822 2.807 1.00 78.19 75 ILE A N 1
ATOM 574 C CA . ILE A 1 75 ? -14.536 -5.907 3.942 1.00 78.19 75 ILE A CA 1
ATOM 575 C C . ILE A 1 75 ? -15.163 -4.549 3.649 1.00 78.19 75 ILE A C 1
ATOM 577 O O . ILE A 1 75 ? -15.091 -4.020 2.539 1.00 78.19 75 ILE A O 1
ATOM 581 N N . PHE A 1 76 ? -15.722 -3.930 4.687 1.00 78.75 76 PHE A N 1
ATOM 582 C CA . PHE A 1 76 ? -16.275 -2.584 4.605 1.00 78.75 76 PHE A CA 1
ATOM 583 C C . PHE A 1 76 ? -15.180 -1.528 4.862 1.00 78.75 76 PHE A C 1
ATOM 585 O O . PHE A 1 76 ? -14.674 -1.435 5.985 1.00 78.75 76 PHE A O 1
ATOM 592 N N . PRO A 1 77 ? -14.787 -0.709 3.865 1.00 76.00 77 PRO A N 1
ATOM 593 C CA . PRO A 1 77 ? -13.699 0.246 4.037 1.00 76.00 77 PRO A CA 1
ATOM 594 C C . PRO A 1 77 ? -14.136 1.460 4.871 1.00 76.00 77 PRO A C 1
ATOM 596 O O . PRO A 1 77 ? -15.016 2.228 4.481 1.00 76.00 77 PRO A O 1
ATOM 599 N N . VAL A 1 78 ? -13.450 1.689 5.993 1.00 76.06 78 VAL A N 1
ATOM 600 C CA . VAL A 1 78 ? -13.634 2.863 6.862 1.00 76.06 78 VAL A CA 1
ATOM 601 C C . VAL A 1 78 ? -12.470 3.832 6.644 1.00 76.06 78 VAL A C 1
ATOM 603 O O . VAL A 1 78 ? -11.456 3.767 7.333 1.00 76.06 78 VAL A O 1
ATOM 606 N N . ASN A 1 79 ? -12.586 4.732 5.663 1.00 68.88 79 ASN A N 1
ATOM 607 C CA . ASN A 1 79 ? -11.524 5.698 5.354 1.00 68.88 79 ASN A CA 1
ATOM 608 C C . ASN A 1 79 ? -11.868 7.112 5.873 1.00 68.88 79 ASN A C 1
ATOM 610 O O . ASN A 1 79 ? -12.862 7.689 5.416 1.00 68.88 79 ASN A O 1
ATOM 614 N N . PRO A 1 80 ? -11.075 7.709 6.789 1.00 56.22 80 PRO A N 1
ATOM 615 C CA . PRO A 1 80 ? -11.248 9.103 7.182 1.00 56.22 80 PRO A CA 1
ATOM 616 C C . PRO A 1 80 ? -10.877 10.034 6.019 1.00 56.22 80 PRO A C 1
ATOM 618 O O . PRO A 1 80 ? -9.819 9.925 5.404 1.00 56.22 80 PRO A O 1
ATOM 621 N N . ILE A 1 81 ? -11.771 10.962 5.689 1.00 52.41 81 ILE A N 1
ATOM 622 C CA . ILE A 1 81 ? -11.636 11.780 4.481 1.00 52.41 81 ILE A CA 1
ATOM 623 C C . ILE A 1 81 ? -10.737 12.992 4.738 1.00 52.41 81 ILE A C 1
ATOM 625 O O . ILE A 1 81 ? -11.020 13.811 5.609 1.00 52.41 81 ILE A O 1
ATOM 629 N N . ASN A 1 82 ? -9.705 13.160 3.905 1.00 49.12 82 ASN A N 1
ATOM 630 C CA . ASN A 1 82 ? -8.961 14.413 3.799 1.00 49.12 82 ASN A CA 1
ATOM 631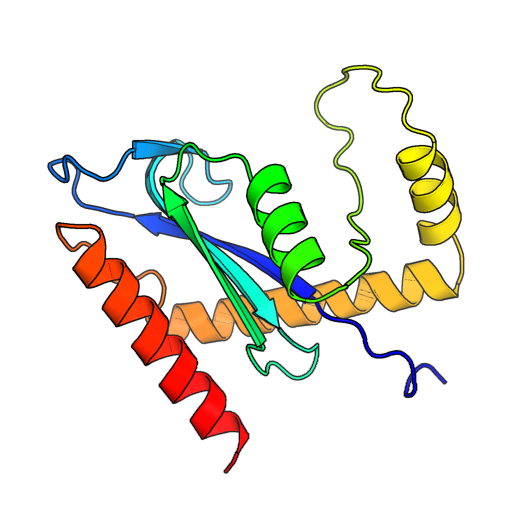 C C . ASN A 1 82 ? -9.856 15.497 3.177 1.00 49.12 82 ASN A C 1
ATOM 633 O O . ASN A 1 82 ? -10.278 15.383 2.028 1.00 49.12 82 ASN A O 1
ATOM 637 N N . SER A 1 83 ? -10.110 16.579 3.914 1.00 38.91 83 SER A N 1
ATOM 638 C CA . SER A 1 83 ? -10.913 17.733 3.477 1.00 38.91 83 SER A CA 1
ATOM 639 C C . SER A 1 83 ? -10.212 18.653 2.465 1.00 38.91 83 SER A C 1
ATOM 641 O O . SER A 1 83 ? -10.762 19.688 2.107 1.00 38.91 83 SER A O 1
ATOM 643 N N . ARG A 1 84 ? -8.990 18.320 2.028 1.00 44.38 84 ARG A N 1
ATOM 644 C CA . ARG A 1 84 ? -8.046 19.315 1.495 1.00 44.38 84 ARG A CA 1
ATOM 645 C C . ARG A 1 84 ? -8.396 19.910 0.133 1.00 44.38 84 ARG A C 1
ATOM 647 O O . ARG A 1 84 ? -8.006 21.044 -0.085 1.00 44.38 84 ARG A O 1
ATOM 654 N N . ASN A 1 85 ? -9.156 19.227 -0.724 1.00 40.03 85 ASN A N 1
ATOM 655 C CA . ASN A 1 85 ? -9.615 19.800 -1.991 1.00 40.03 85 ASN A CA 1
ATOM 656 C C . ASN A 1 85 ? -11.126 19.617 -2.109 1.00 40.03 85 ASN A C 1
ATOM 658 O O . ASN A 1 85 ? -11.623 18.501 -2.270 1.00 40.03 85 ASN A O 1
ATOM 662 N N . GLY A 1 86 ? -11.844 20.728 -1.960 1.00 42.19 86 GLY A N 1
ATOM 663 C CA . GLY A 1 86 ? -13.284 20.795 -2.104 1.00 42.19 86 GLY A CA 1
ATOM 664 C C . GLY A 1 86 ? -13.719 20.442 -3.520 1.00 42.19 86 GLY A C 1
ATOM 665 O O . GLY A 1 86 ? -13.683 21.279 -4.407 1.00 42.19 86 GLY A O 1
ATOM 666 N N . GLU A 1 87 ? -14.223 19.228 -3.688 1.00 37.78 87 GLU A N 1
ATOM 667 C CA . GLU A 1 87 ? -15.362 18.988 -4.561 1.00 37.78 87 GLU A CA 1
ATOM 668 C C . GLU A 1 87 ? -16.487 18.406 -3.707 1.00 37.78 87 GLU A C 1
ATOM 670 O O . GLU A 1 87 ? -16.318 17.434 -2.960 1.00 37.78 87 GLU A O 1
ATOM 675 N N . GLN A 1 88 ? -17.642 19.066 -3.765 1.00 46.91 88 GLN A N 1
ATOM 676 C CA . GLN A 1 88 ? -18.862 18.644 -3.093 1.00 46.91 88 GLN A CA 1
ATOM 677 C C . GLN A 1 88 ? -19.360 17.322 -3.692 1.00 46.91 88 GLN A C 1
ATOM 679 O O . GLN A 1 88 ? -20.198 17.319 -4.589 1.00 46.91 88 GLN A O 1
ATOM 684 N N . ILE A 1 89 ? -18.902 16.179 -3.180 1.00 41.88 89 ILE A N 1
ATOM 685 C CA . ILE A 1 89 ? -19.489 14.882 -3.544 1.00 41.88 89 ILE A CA 1
ATOM 686 C C . ILE A 1 89 ? -20.394 14.393 -2.406 1.00 41.88 89 ILE A C 1
ATOM 688 O O . ILE A 1 89 ? -19.948 13.967 -1.338 1.00 41.88 89 ILE A O 1
ATOM 692 N N . LYS A 1 90 ? -21.700 14.491 -2.680 1.00 46.38 90 LYS A N 1
ATOM 693 C CA . LYS A 1 90 ? -22.878 14.188 -1.851 1.00 46.38 90 LYS A CA 1
ATOM 694 C C . LYS A 1 90 ? -23.113 12.678 -1.622 1.00 46.38 90 LYS A C 1
ATOM 696 O O . LYS A 1 90 ? -24.229 12.212 -1.823 1.00 46.38 90 LYS A O 1
ATOM 701 N N . SER A 1 91 ? -22.120 11.867 -1.253 1.00 58.47 91 SER A N 1
ATOM 702 C CA . SER A 1 91 ? -22.402 10.434 -1.028 1.00 58.47 91 SER A CA 1
ATOM 703 C C . SER A 1 91 ? -23.004 10.181 0.366 1.00 58.47 91 SER A C 1
ATOM 705 O O . SER A 1 91 ? -22.503 10.672 1.379 1.00 58.47 91 SER A O 1
ATOM 707 N N . SER A 1 92 ? -24.089 9.402 0.440 1.00 62.03 92 SER A N 1
ATOM 708 C CA . SER A 1 92 ? -24.709 8.940 1.699 1.00 62.03 92 SER A CA 1
ATOM 709 C C . SER A 1 92 ? -23.695 8.222 2.597 1.00 62.03 92 SER A C 1
ATOM 711 O O . SER A 1 92 ? -23.594 8.513 3.788 1.00 62.03 92 SER A O 1
ATOM 713 N N . HIS A 1 93 ? -22.854 7.386 1.985 1.00 66.75 93 HIS A N 1
ATOM 714 C CA . HIS A 1 93 ? -21.724 6.697 2.607 1.00 66.75 93 HIS A CA 1
ATOM 715 C C . HIS A 1 93 ? -20.783 7.653 3.357 1.00 66.75 93 HIS A C 1
ATOM 717 O O . HIS A 1 93 ? -20.362 7.359 4.474 1.00 66.75 93 HIS A O 1
ATOM 723 N N . ARG A 1 94 ? -20.499 8.839 2.797 1.00 65.81 94 ARG A N 1
ATOM 724 C CA . ARG A 1 94 ? -19.629 9.846 3.427 1.00 65.81 94 ARG A CA 1
ATOM 725 C C . ARG A 1 94 ? -20.229 10.422 4.707 1.00 65.81 94 ARG A C 1
ATOM 727 O O . ARG A 1 94 ? -19.494 10.621 5.671 1.00 65.81 94 ARG A O 1
ATOM 734 N N . ARG A 1 95 ? -21.542 10.671 4.732 1.00 67.69 95 ARG A N 1
ATOM 735 C CA . ARG A 1 95 ? -22.237 11.185 5.927 1.00 67.69 95 ARG A CA 1
ATOM 736 C C . ARG A 1 95 ? -22.256 10.147 7.044 1.00 67.69 95 ARG A C 1
ATOM 738 O O . ARG A 1 95 ? -21.925 10.466 8.185 1.00 67.69 95 ARG A O 1
ATOM 745 N N . VAL A 1 96 ? -22.572 8.898 6.704 1.00 74.25 96 VAL A N 1
ATOM 746 C CA . VAL A 1 96 ? -22.580 7.791 7.672 1.00 74.25 96 VAL A CA 1
ATOM 747 C C . VAL A 1 96 ? -21.191 7.610 8.287 1.00 74.25 96 VAL A C 1
ATOM 749 O O . VAL A 1 96 ? -21.070 7.587 9.510 1.00 74.25 96 VAL A O 1
ATOM 752 N N . LEU A 1 97 ? -20.133 7.600 7.467 1.00 76.06 97 LEU A N 1
ATOM 753 C CA . LEU A 1 97 ? -18.756 7.499 7.956 1.00 76.06 97 LEU A CA 1
ATOM 754 C C . LEU A 1 97 ? -18.340 8.696 8.822 1.00 76.06 97 LEU A C 1
ATOM 756 O O . LEU A 1 97 ? -17.681 8.494 9.840 1.00 76.06 97 LEU A O 1
ATOM 760 N N . SER A 1 98 ? -18.743 9.928 8.484 1.00 75.69 98 SER A N 1
ATOM 761 C CA . SER A 1 98 ? -18.409 11.092 9.318 1.00 75.69 98 SER A CA 1
ATOM 762 C C . SER A 1 98 ? -19.027 11.010 10.711 1.00 75.69 98 SER A C 1
ATOM 764 O O . SER A 1 98 ? -18.350 11.311 11.690 1.00 75.69 98 SER A O 1
ATOM 766 N N . HIS A 1 99 ? -20.274 10.543 10.823 1.00 80.44 99 HIS A N 1
ATOM 767 C CA . HIS A 1 99 ? -20.904 10.336 12.127 1.00 80.44 99 HIS A CA 1
ATOM 768 C C . HIS A 1 99 ? -20.277 9.150 12.861 1.00 80.44 99 HIS A C 1
ATOM 770 O O . HIS A 1 99 ? -19.940 9.267 14.038 1.00 80.44 99 HIS A O 1
ATOM 776 N N . PHE A 1 100 ? -20.024 8.045 12.159 1.00 81.75 100 PHE A N 1
ATOM 777 C CA . PHE A 1 100 ? -19.384 6.859 12.720 1.00 81.75 100 PHE A CA 1
ATOM 778 C C . PHE A 1 100 ? -18.027 7.176 13.362 1.00 81.75 100 PHE A C 1
ATOM 780 O O . PHE A 1 100 ? -17.791 6.802 14.509 1.00 81.75 100 PHE A O 1
ATOM 787 N N . VAL A 1 101 ? -17.168 7.933 12.674 1.00 80.44 101 VAL A N 1
ATOM 788 C CA . VAL A 1 101 ? -15.834 8.322 13.161 1.00 80.44 101 VAL A CA 1
ATOM 789 C C . VAL A 1 101 ? -15.897 9.132 14.464 1.00 80.44 101 VAL A C 1
ATOM 791 O O . VAL A 1 101 ? -14.977 9.057 15.276 1.00 80.44 101 VAL A O 1
ATOM 794 N N . THR A 1 102 ? -16.982 9.873 14.707 1.00 84.56 102 THR A N 1
ATOM 795 C CA . THR A 1 102 ? -17.162 10.635 15.957 1.00 84.56 102 THR A CA 1
ATOM 796 C C . THR A 1 102 ? -17.600 9.786 17.150 1.00 84.56 102 THR A C 1
ATOM 798 O O . THR A 1 102 ? -17.401 10.209 18.293 1.00 84.56 102 THR A O 1
ATOM 801 N N . THR A 1 103 ? -18.146 8.590 16.909 1.00 87.44 103 THR A N 1
ATOM 802 C CA . THR A 1 103 ? -18.559 7.667 17.975 1.00 87.44 103 THR A CA 1
ATOM 803 C C . THR A 1 103 ? -17.351 7.152 18.761 1.00 87.44 103 THR A C 1
ATOM 805 O O . THR A 1 103 ? -16.230 7.105 18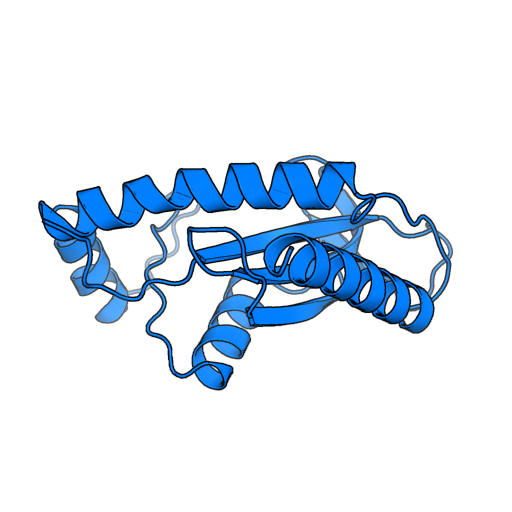.250 1.00 87.44 103 THR A O 1
ATOM 808 N N . THR A 1 104 ? -17.563 6.720 20.008 1.00 87.31 104 THR A N 1
ATOM 809 C CA . THR A 1 104 ? -16.511 6.092 20.830 1.00 87.31 104 THR A CA 1
ATOM 810 C C . THR A 1 104 ? -15.868 4.910 20.108 1.00 87.31 104 THR A C 1
ATOM 812 O O . THR A 1 104 ? -14.646 4.773 20.117 1.00 87.31 104 THR A O 1
ATOM 815 N N . PHE A 1 105 ? -16.691 4.106 19.430 1.00 83.56 105 PHE A N 1
ATOM 816 C CA . PHE A 1 105 ? -16.240 2.959 18.657 1.00 83.56 105 PHE A CA 1
ATOM 817 C C . PHE A 1 105 ? -15.415 3.370 17.427 1.00 83.56 105 PHE A C 1
ATOM 819 O O . PHE A 1 105 ? -14.302 2.885 17.254 1.00 83.56 105 PHE A O 1
ATOM 826 N N . GLY A 1 106 ? -15.890 4.321 16.618 1.00 84.12 106 GLY A N 1
ATOM 827 C CA . GLY A 1 106 ? -15.145 4.811 15.453 1.00 84.12 106 GLY A CA 1
ATOM 828 C C . GLY A 1 106 ? -13.811 5.465 15.821 1.00 84.12 106 GLY A C 1
ATOM 829 O O . GLY A 1 106 ? -12.804 5.225 15.157 1.00 84.12 106 GLY A O 1
ATOM 830 N N . LYS A 1 107 ? -13.761 6.221 16.927 1.00 84.62 107 LYS A N 1
ATOM 831 C CA . LYS A 1 107 ? -12.505 6.774 17.469 1.00 84.62 107 LYS A CA 1
ATOM 832 C C . LYS A 1 107 ? -11.536 5.677 17.891 1.00 84.62 107 LYS A C 1
ATOM 834 O O . LYS A 1 107 ? -10.340 5.799 17.652 1.00 84.62 107 LYS A O 1
ATOM 839 N N . GLN A 1 108 ? -12.039 4.633 18.541 1.00 83.50 108 GLN A N 1
ATOM 840 C CA . GLN A 1 108 ? -11.242 3.478 18.935 1.00 83.50 108 GLN A CA 1
ATOM 841 C C . GLN A 1 108 ? -10.703 2.719 17.716 1.00 83.50 108 GLN A C 1
ATOM 843 O O . GLN A 1 108 ? -9.507 2.463 17.658 1.00 83.50 108 GLN A O 1
ATOM 848 N N . LEU A 1 109 ? -11.544 2.462 16.713 1.00 82.12 109 LEU A N 1
ATOM 849 C CA . LEU A 1 109 ? -11.144 1.808 15.468 1.00 82.12 109 LEU A CA 1
ATOM 850 C C . LEU A 1 109 ? -10.069 2.609 14.718 1.00 82.12 109 LEU A C 1
ATOM 852 O O . LEU A 1 109 ? -9.091 2.047 14.239 1.00 82.12 109 LEU A O 1
ATOM 856 N N . LEU A 1 110 ? -10.197 3.937 14.657 1.00 80.31 110 LEU A N 1
ATOM 857 C CA . LEU A 1 110 ? -9.192 4.783 14.010 1.00 80.31 110 LEU A CA 1
ATOM 858 C C . LEU A 1 110 ? -7.844 4.816 14.739 1.00 80.31 110 LEU A C 1
ATOM 860 O O . LEU A 1 110 ? -6.837 5.093 14.090 1.00 80.31 110 LEU A O 1
ATOM 864 N N . LYS A 1 111 ? -7.786 4.531 16.047 1.00 82.94 111 LYS A N 1
ATOM 865 C CA . LYS A 1 111 ? -6.503 4.427 16.767 1.00 82.94 111 LYS A CA 1
ATOM 866 C C . LYS A 1 111 ? -5.675 3.238 16.283 1.00 82.94 111 LYS A C 1
ATOM 868 O O . LYS A 1 111 ? -4.452 3.342 16.236 1.00 82.94 111 LYS A O 1
ATOM 873 N N . GLU A 1 112 ? -6.327 2.163 15.845 1.00 81.88 112 GLU A N 1
ATOM 874 C CA . GLU A 1 112 ? -5.654 0.988 15.278 1.00 81.88 112 GLU A CA 1
ATOM 875 C C . GLU A 1 112 ? -4.910 1.322 13.976 1.00 81.88 112 GLU A C 1
ATOM 877 O O . GLU A 1 112 ? -3.933 0.659 13.639 1.00 81.88 112 GLU A O 1
ATOM 882 N N . ARG A 1 113 ? -5.276 2.414 13.284 1.00 77.94 113 ARG A N 1
ATOM 883 C CA . ARG A 1 113 ? -4.577 2.883 12.078 1.00 77.94 113 ARG A CA 1
ATOM 884 C C . ARG A 1 113 ? -3.094 3.193 12.318 1.00 77.94 113 ARG A C 1
ATOM 886 O O . ARG A 1 113 ? -2.295 3.015 11.409 1.00 77.94 113 ARG A O 1
ATOM 893 N N . GLY A 1 114 ? -2.692 3.601 13.522 1.00 78.81 114 GLY A N 1
ATOM 894 C CA . GLY A 1 114 ? -1.267 3.801 13.818 1.00 78.81 114 GLY A CA 1
ATOM 895 C C . GLY A 1 114 ? -0.448 2.506 13.707 1.00 78.81 114 GLY A C 1
ATOM 896 O O . GLY A 1 114 ? 0.726 2.539 13.344 1.00 78.81 114 GLY A O 1
ATOM 897 N N . LYS A 1 115 ? -1.074 1.344 13.941 1.00 83.12 115 LYS A N 1
ATOM 898 C CA . LYS A 1 115 ? -0.395 0.046 13.852 1.00 83.12 115 LYS A CA 1
ATOM 899 C C . LYS A 1 115 ? 0.003 -0.289 12.419 1.00 83.12 115 LYS A C 1
ATOM 901 O O . LYS A 1 115 ? 1.105 -0.784 12.212 1.00 83.12 115 LYS A O 1
ATOM 906 N N . ILE A 1 116 ? -0.820 0.042 11.417 1.00 80.06 116 ILE A N 1
ATOM 907 C CA . ILE A 1 116 ? -0.429 -0.194 10.019 1.00 80.06 116 ILE A CA 1
ATOM 908 C C . ILE A 1 116 ? 0.743 0.683 9.591 1.00 80.06 116 ILE A C 1
ATOM 910 O O . ILE A 1 116 ? 1.580 0.221 8.826 1.00 80.06 116 ILE A O 1
ATOM 914 N N . GLU A 1 117 ? 0.878 1.900 10.121 1.00 81.25 117 GLU A N 1
ATOM 915 C CA . GLU A 1 117 ? 2.048 2.740 9.836 1.00 81.25 117 GLU A CA 1
ATOM 916 C C . GLU A 1 117 ? 3.334 2.087 10.364 1.00 81.25 117 GLU A C 1
ATOM 918 O O . GLU A 1 117 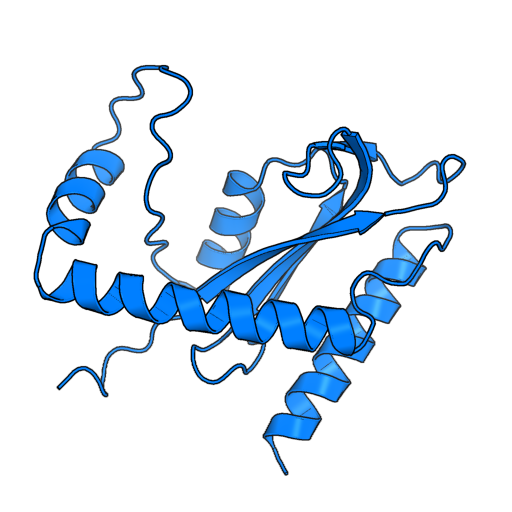? 4.340 2.036 9.650 1.00 81.25 117 GLU A O 1
ATOM 923 N N . GLN A 1 118 ? 3.282 1.510 11.572 1.00 83.31 118 GLN A N 1
ATOM 924 C CA . GLN A 1 118 ? 4.386 0.736 12.146 1.00 83.31 118 GLN A CA 1
ATOM 925 C C . GLN A 1 118 ? 4.704 -0.509 11.306 1.00 83.31 118 GLN A C 1
ATOM 927 O O . GLN A 1 118 ? 5.872 -0.769 11.008 1.00 83.31 118 GLN A O 1
ATOM 932 N N . GLN A 1 119 ? 3.680 -1.239 10.861 1.00 81.44 119 GLN A N 1
ATOM 933 C CA . GLN A 1 119 ? 3.856 -2.409 9.996 1.00 81.44 119 GLN A CA 1
ATOM 934 C C . GLN A 1 119 ? 4.452 -2.045 8.638 1.00 81.44 119 GLN A C 1
ATOM 936 O O . GLN A 1 119 ? 5.391 -2.685 8.168 1.00 81.44 119 GLN A O 1
ATOM 941 N N . PHE A 1 120 ? 3.980 -0.962 8.024 1.00 82.31 120 PHE A N 1
ATOM 942 C CA . PHE A 1 120 ? 4.573 -0.444 6.799 1.00 82.31 120 PHE A CA 1
ATOM 943 C C . PHE A 1 120 ? 6.012 -0.001 7.010 1.00 82.31 120 PHE A C 1
ATOM 945 O O . PHE A 1 120 ? 6.824 -0.206 6.114 1.00 82.31 120 PHE A O 1
ATOM 952 N N . SER A 1 121 ? 6.350 0.584 8.160 1.00 84.69 121 SER A N 1
ATOM 953 C CA . SER A 1 121 ? 7.746 0.880 8.491 1.00 84.69 121 SER A CA 1
ATOM 954 C C . SER A 1 121 ? 8.584 -0.399 8.500 1.00 84.69 121 SER A C 1
ATOM 956 O O . SER A 1 121 ? 9.584 -0.465 7.795 1.00 84.69 121 SER A O 1
ATOM 958 N N . ASN A 1 122 ? 8.118 -1.453 9.176 1.00 85.38 122 ASN A N 1
ATOM 959 C CA . ASN A 1 122 ? 8.806 -2.746 9.212 1.00 85.38 122 ASN A CA 1
ATOM 960 C C . ASN A 1 122 ? 8.989 -3.352 7.808 1.00 85.38 122 ASN A C 1
ATOM 962 O O . ASN A 1 122 ? 10.075 -3.805 7.453 1.00 85.38 122 ASN A O 1
ATOM 966 N N . LEU A 1 123 ? 7.945 -3.324 6.974 1.00 85.12 123 LEU A N 1
ATOM 967 C CA . LEU A 1 123 ? 8.021 -3.798 5.590 1.00 85.12 123 LEU A CA 1
ATOM 968 C C . LEU A 1 123 ? 9.021 -2.983 4.755 1.00 85.12 123 LEU A C 1
ATOM 970 O O . LEU A 1 123 ? 9.743 -3.546 3.930 1.00 85.12 123 LEU A O 1
ATOM 974 N N . LYS A 1 124 ? 9.091 -1.664 4.968 1.00 86.19 124 LYS A N 1
ATOM 975 C CA . LYS A 1 124 ? 10.082 -0.790 4.321 1.00 86.19 124 LYS A CA 1
ATOM 976 C C . LYS A 1 124 ? 11.502 -1.141 4.760 1.00 86.19 124 LYS A C 1
ATOM 978 O O . LYS A 1 124 ? 12.372 -1.234 3.892 1.00 86.19 124 LYS A O 1
ATOM 983 N N . ASP A 1 125 ? 11.710 -1.405 6.048 1.00 84.44 125 ASP A N 1
ATOM 984 C CA . ASP A 1 125 ? 13.001 -1.827 6.609 1.00 84.44 125 ASP A CA 1
ATOM 985 C C . ASP A 1 125 ? 13.436 -3.195 6.061 1.00 84.44 125 ASP A C 1
ATOM 987 O O . ASP A 1 125 ? 14.602 -3.384 5.718 1.00 84.44 125 ASP A O 1
ATOM 991 N N . LYS A 1 126 ? 12.483 -4.112 5.839 1.00 84.88 126 LYS A N 1
ATOM 992 C CA . LYS A 1 126 ? 12.683 -5.396 5.131 1.00 84.88 126 LYS A CA 1
ATOM 993 C C . LYS A 1 126 ? 12.922 -5.247 3.619 1.00 84.88 126 LYS A C 1
ATOM 995 O O . LYS A 1 126 ? 13.016 -6.240 2.901 1.00 84.88 126 LYS A O 1
ATOM 1000 N N . GLY A 1 127 ? 13.020 -4.019 3.115 1.00 85.25 127 GLY A N 1
ATOM 1001 C CA . GLY A 1 127 ? 13.431 -3.733 1.746 1.00 85.25 127 GLY A CA 1
ATOM 1002 C C . GLY A 1 127 ? 12.295 -3.567 0.739 1.00 85.25 127 GLY A C 1
ATOM 1003 O O . GLY A 1 127 ? 12.572 -3.511 -0.460 1.00 85.25 127 GLY A O 1
ATOM 1004 N N . LEU A 1 128 ? 11.030 -3.440 1.165 1.00 86.75 128 LEU A N 1
ATOM 1005 C CA . LEU A 1 128 ? 9.889 -3.300 0.244 1.00 86.75 128 LEU A CA 1
ATOM 1006 C C . LEU A 1 128 ? 10.074 -2.157 -0.777 1.00 86.75 128 LEU A C 1
ATOM 1008 O O . LEU A 1 128 ? 9.765 -2.329 -1.951 1.00 86.75 128 LEU A O 1
ATOM 1012 N N . GLU A 1 129 ? 10.618 -1.012 -0.351 1.00 84.38 129 GLU A N 1
ATOM 1013 C CA . GLU A 1 129 ? 10.828 0.182 -1.194 1.00 84.38 129 GLU A CA 1
ATOM 1014 C C . GLU A 1 129 ? 12.183 0.229 -1.919 1.00 84.38 129 GLU A C 1
ATOM 1016 O O . GLU A 1 129 ? 12.442 1.160 -2.688 1.00 84.38 129 GLU A O 1
ATOM 1021 N N . GLN A 1 130 ? 13.073 -0.731 -1.666 1.00 72.06 130 GLN A N 1
ATOM 1022 C CA . GLN A 1 130 ? 14.452 -0.680 -2.149 1.00 72.06 130 GLN A CA 1
ATOM 1023 C C . GLN A 1 130 ? 14.682 -1.045 -3.629 1.00 72.06 130 GLN A C 1
ATOM 1025 O O . GLN A 1 130 ? 15.686 -0.567 -4.170 1.00 72.06 130 GLN A O 1
ATOM 1030 N N . PRO A 1 131 ? 13.839 -1.821 -4.346 1.00 68.56 131 PRO A N 1
ATOM 1031 C CA . PRO A 1 131 ? 14.181 -2.171 -5.716 1.00 68.56 131 PRO A CA 1
ATOM 1032 C C . PRO A 1 131 ? 14.079 -0.930 -6.608 1.00 68.56 131 PRO A C 1
ATOM 1034 O O . PRO A 1 131 ? 13.010 -0.345 -6.762 1.00 68.56 131 PRO A O 1
ATOM 1037 N N . ARG A 1 132 ? 15.194 -0.550 -7.242 1.00 77.12 132 ARG A N 1
ATOM 1038 C CA . ARG A 1 132 ? 15.227 0.342 -8.417 1.00 77.12 132 ARG A CA 1
ATOM 1039 C C . ARG A 1 132 ? 15.402 -0.477 -9.692 1.00 77.12 132 ARG A C 1
ATOM 1041 O O . ARG A 1 132 ? 16.307 -0.242 -10.490 1.00 77.12 132 ARG A O 1
ATOM 1048 N N . TRP A 1 133 ? 14.590 -1.516 -9.825 1.00 78.56 133 TRP A N 1
ATOM 1049 C CA . TRP A 1 133 ? 14.702 -2.477 -10.914 1.00 78.56 133 TRP A CA 1
ATOM 1050 C C . TRP A 1 133 ? 13.968 -1.999 -12.165 1.00 78.56 133 TRP A C 1
ATOM 1052 O O . TRP A 1 133 ? 13.220 -1.028 -12.144 1.00 78.56 133 TRP A O 1
ATOM 1062 N N . TYR A 1 134 ? 14.207 -2.692 -13.275 1.00 83.31 134 TYR A N 1
ATOM 1063 C CA . TYR A 1 134 ? 13.448 -2.519 -14.506 1.00 83.31 134 TYR A CA 1
ATOM 1064 C C . TYR A 1 134 ? 12.386 -3.614 -14.612 1.00 83.31 134 TYR A C 1
ATOM 1066 O O . TYR A 1 134 ? 12.716 -4.798 -14.509 1.00 83.31 134 TYR A O 1
ATOM 1074 N N . GLY A 1 135 ? 11.141 -3.228 -14.888 1.00 89.12 135 GLY A N 1
ATOM 1075 C CA . GLY A 1 135 ? 10.093 -4.151 -15.307 1.00 89.12 135 GLY A CA 1
ATOM 1076 C C . GLY A 1 135 ? 9.183 -4.633 -14.179 1.00 89.12 135 GLY A C 1
ATOM 1077 O O . GLY A 1 135 ? 9.611 -5.042 -13.096 1.00 89.12 135 GLY A O 1
ATOM 1078 N N . LYS A 1 136 ? 7.888 -4.641 -14.486 1.00 92.19 136 LYS A N 1
ATOM 1079 C CA . LYS A 1 136 ? 6.773 -4.919 -13.579 1.00 92.19 136 LYS A CA 1
ATOM 1080 C C . LYS A 1 136 ? 6.887 -6.271 -12.866 1.00 92.19 136 LYS A C 1
ATOM 1082 O O . LYS A 1 136 ? 6.618 -6.351 -11.672 1.00 92.19 136 LYS A O 1
ATOM 1087 N N . ASN A 1 137 ? 7.313 -7.320 -13.570 1.00 93.62 137 ASN A N 1
ATOM 1088 C CA . ASN A 1 137 ? 7.392 -8.673 -13.005 1.00 93.62 137 ASN A CA 1
ATOM 1089 C C . ASN A 1 137 ? 8.457 -8.793 -11.909 1.00 93.62 137 ASN A C 1
ATOM 1091 O O . ASN A 1 137 ? 8.252 -9.525 -10.946 1.00 93.62 137 ASN A O 1
ATOM 1095 N N . ARG A 1 138 ? 9.563 -8.042 -12.011 1.00 91.88 138 ARG A N 1
ATOM 1096 C CA . ARG A 1 138 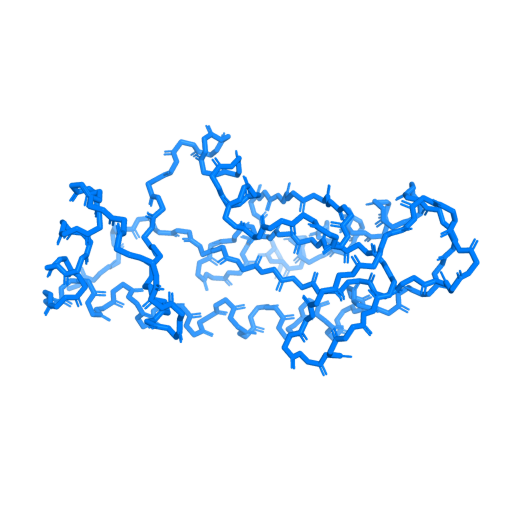? 10.605 -8.049 -10.975 1.00 91.88 138 ARG A CA 1
ATOM 1097 C C . ARG A 1 138 ? 10.100 -7.409 -9.683 1.00 91.88 138 ARG A C 1
ATOM 1099 O O . ARG A 1 138 ? 10.347 -7.936 -8.608 1.00 91.88 138 ARG A O 1
ATOM 1106 N N . TYR A 1 139 ? 9.340 -6.317 -9.797 1.00 93.62 139 TYR A N 1
ATOM 1107 C CA . TYR A 1 139 ? 8.656 -5.715 -8.650 1.00 93.62 139 TYR A CA 1
ATOM 1108 C C . TYR A 1 139 ? 7.635 -6.666 -8.037 1.00 93.62 139 TYR A C 1
ATOM 1110 O O . TYR A 1 139 ? 7.603 -6.811 -6.821 1.00 93.62 139 TYR A O 1
ATOM 1118 N N . LEU A 1 140 ? 6.820 -7.323 -8.866 1.00 93.12 140 LEU A N 1
ATOM 1119 C CA . LEU A 1 140 ? 5.813 -8.258 -8.374 1.00 93.12 140 LEU A CA 1
ATOM 1120 C C . LEU A 1 140 ? 6.453 -9.406 -7.582 1.00 93.12 140 LEU A C 1
ATOM 1122 O O . LEU A 1 140 ? 6.023 -9.675 -6.464 1.00 93.12 140 LEU A O 1
ATOM 1126 N N . LEU A 1 141 ? 7.510 -10.015 -8.127 1.00 93.94 141 LEU A N 1
ATOM 1127 C CA . LEU A 1 141 ? 8.263 -11.069 -7.447 1.00 93.94 141 LEU A CA 1
ATOM 1128 C C . LEU A 1 141 ? 8.863 -10.574 -6.122 1.00 93.94 141 LEU A C 1
ATOM 1130 O O . LEU A 1 141 ? 8.730 -11.246 -5.104 1.00 93.94 141 LEU A O 1
ATOM 1134 N N . HIS A 1 142 ? 9.477 -9.384 -6.111 1.00 93.56 142 HIS A N 1
ATOM 1135 C CA . HIS A 1 142 ? 10.033 -8.781 -4.891 1.00 93.56 142 HIS A CA 1
ATOM 1136 C C . HIS A 1 142 ? 8.985 -8.623 -3.793 1.00 93.56 142 HIS A C 1
ATOM 1138 O O . HIS A 1 142 ? 9.193 -9.051 -2.662 1.00 93.56 142 HIS A O 1
ATOM 1144 N N . ILE A 1 143 ? 7.843 -8.029 -4.141 1.00 93.06 143 ILE A N 1
ATOM 1145 C CA . ILE A 1 143 ? 6.731 -7.793 -3.215 1.00 93.06 143 ILE A CA 1
ATOM 1146 C C . ILE A 1 143 ? 6.250 -9.122 -2.624 1.00 93.06 143 ILE A C 1
ATOM 1148 O O . ILE A 1 143 ? 6.087 -9.230 -1.410 1.00 93.06 143 ILE A O 1
ATOM 1152 N N . GLN A 1 144 ? 6.065 -10.137 -3.472 1.00 93.88 144 GLN A N 1
ATOM 1153 C CA . GLN A 1 144 ? 5.626 -11.466 -3.048 1.00 93.88 144 GLN A CA 1
ATOM 1154 C C . GLN A 1 144 ? 6.613 -12.112 -2.071 1.00 93.88 144 GLN A C 1
ATOM 1156 O O . GLN A 1 144 ? 6.184 -12.644 -1.050 1.00 93.88 144 GLN A O 1
ATOM 1161 N N . LEU A 1 145 ? 7.919 -12.020 -2.337 1.00 93.56 145 LEU A N 1
ATOM 1162 C CA . LEU A 1 145 ? 8.953 -12.558 -1.449 1.00 93.56 145 LEU A CA 1
ATOM 1163 C C . LEU A 1 145 ? 9.010 -11.815 -0.110 1.00 93.56 145 LEU A C 1
ATOM 1165 O O . LEU A 1 145 ? 9.054 -12.460 0.936 1.00 93.56 145 LEU A O 1
ATOM 1169 N N . VAL A 1 146 ? 8.957 -10.479 -0.122 1.00 92.69 146 VAL A N 1
ATOM 1170 C CA . VAL A 1 146 ? 8.950 -9.675 1.111 1.00 92.69 146 VAL A CA 1
ATOM 1171 C C . VAL A 1 146 ? 7.741 -10.026 1.979 1.00 92.69 146 VAL A C 1
ATOM 1173 O O . VAL A 1 146 ? 7.901 -10.230 3.181 1.00 92.69 146 VAL A O 1
ATOM 1176 N N . PHE A 1 147 ? 6.545 -10.138 1.392 1.00 93.12 147 PHE A N 1
ATOM 1177 C CA . PHE A 1 147 ? 5.336 -10.495 2.142 1.00 93.12 147 PHE A CA 1
ATOM 1178 C C . PHE A 1 147 ? 5.360 -11.934 2.644 1.00 93.12 147 PHE A C 1
ATOM 1180 O O . PHE A 1 147 ? 4.974 -12.173 3.785 1.00 93.12 147 PHE A O 1
ATOM 1187 N N . LEU A 1 148 ? 5.862 -12.876 1.844 1.00 92.75 148 LEU A N 1
ATOM 1188 C CA . LEU A 1 148 ? 6.015 -14.265 2.266 1.00 92.75 148 LEU A CA 1
ATOM 1189 C C . LEU A 1 148 ? 6.950 -14.377 3.475 1.00 92.75 148 LEU A C 1
ATOM 1191 O O . LEU A 1 148 ? 6.564 -14.944 4.492 1.00 92.75 148 LEU A O 1
ATOM 1195 N N . ILE A 1 149 ? 8.149 -13.796 3.390 1.00 92.38 149 ILE A N 1
ATOM 1196 C CA . ILE A 1 149 ? 9.129 -13.811 4.486 1.00 92.38 149 ILE A CA 1
ATOM 1197 C C . ILE A 1 149 ? 8.557 -13.110 5.719 1.00 92.38 149 ILE A C 1
ATOM 1199 O O . ILE A 1 149 ? 8.710 -13.597 6.837 1.00 92.38 149 ILE A O 1
ATOM 1203 N N . HIS A 1 150 ? 7.884 -11.973 5.524 1.00 91.06 150 HIS A N 1
ATOM 1204 C CA . HIS A 1 150 ? 7.256 -11.242 6.614 1.00 91.06 150 HIS A CA 1
ATOM 1205 C C . HIS A 1 150 ? 6.199 -12.092 7.327 1.00 91.06 150 HIS A C 1
ATOM 1207 O O . HIS A 1 150 ? 6.291 -12.231 8.540 1.00 91.06 150 HIS A O 1
ATOM 1213 N N . ASN A 1 151 ? 5.266 -12.705 6.596 1.00 90.75 151 ASN A N 1
ATOM 1214 C CA . ASN A 1 151 ? 4.220 -13.544 7.181 1.00 90.75 151 ASN A CA 1
ATOM 1215 C C . ASN A 1 151 ? 4.767 -14.829 7.813 1.00 90.75 151 ASN A C 1
ATOM 1217 O O . ASN A 1 151 ? 4.268 -15.241 8.851 1.00 90.75 151 ASN A O 1
ATOM 1221 N N . ILE A 1 152 ? 5.794 -15.457 7.230 1.00 90.94 152 ILE A N 1
ATOM 1222 C CA . ILE A 1 152 ? 6.441 -16.628 7.840 1.00 90.94 152 ILE A CA 1
ATOM 1223 C C . ILE A 1 152 ? 7.064 -16.251 9.184 1.00 90.94 152 ILE A C 1
ATOM 1225 O O . ILE A 1 152 ? 6.889 -16.977 10.153 1.00 90.94 152 ILE A O 1
ATOM 1229 N N . ALA A 1 153 ? 7.728 -15.096 9.272 1.00 87.75 153 ALA A N 1
ATOM 1230 C CA . ALA A 1 153 ? 8.288 -14.600 10.529 1.00 87.75 153 ALA A CA 1
ATOM 1231 C C . ALA A 1 153 ? 7.225 -14.265 11.594 1.00 87.75 153 ALA A C 1
ATOM 1233 O O . ALA A 1 153 ? 7.585 -14.015 12.733 1.00 87.75 153 ALA A O 1
ATOM 1234 N N . TYR A 1 154 ? 5.939 -14.228 11.231 1.00 81.50 154 TYR A N 1
ATOM 1235 C CA . TYR A 1 154 ? 4.823 -14.114 12.174 1.00 81.50 154 TYR A CA 1
ATOM 1236 C C . TYR A 1 154 ? 4.326 -15.468 12.699 1.00 81.50 154 TYR A C 1
ATOM 1238 O O . TYR A 1 154 ? 3.556 -15.496 13.656 1.00 81.50 154 TYR A O 1
ATOM 1246 N N . LEU A 1 155 ? 4.711 -16.576 12.060 1.00 76.62 155 LEU A N 1
ATOM 1247 C CA . LEU A 1 155 ? 4.305 -17.932 12.445 1.00 76.62 155 LEU A CA 1
ATOM 1248 C C . LEU A 1 155 ? 5.280 -18.598 13.432 1.00 76.62 155 LEU A C 1
ATOM 1250 O O . LEU A 1 155 ? 4.950 -19.660 13.957 1.00 76.62 155 LEU A O 1
ATOM 1254 N N . PHE A 1 156 ? 6.451 -17.998 13.667 1.00 71.94 156 PHE A N 1
ATOM 1255 C CA . PHE A 1 156 ? 7.520 -18.484 14.546 1.00 71.94 156 PHE A CA 1
ATOM 1256 C C . PHE A 1 156 ? 7.889 -17.416 15.574 1.00 71.94 156 PHE A C 1
ATOM 1258 O O . PHE A 1 156 ? 8.208 -17.803 16.719 1.00 71.94 156 PHE A O 1
#

InterPro domains:
  IPR002559 Transposase IS4-like domain [PF01609] (6-67)

Radius of gyration: 16.62 Å; chains: 1; bounding box: 40×39×45 Å

Sequence (156 aa):
NLGLIPCVLIDSTALRSSLYDSQAKWGKSTRYGWYKGYKVHVCSTPEGVVLSYAFTTANVHDSQSIYKIAGTCDIFPVNPINSRNGEQIKSSHRRVLSHFVTTTFGKQLLKERGKIEQQFSNLKDKGLEQPRWYGKNRYLLHIQLVFLIHNIAYLF

Organism: Bacillus thuringiensis (NCBI:txid1428)

Foldseek 3Di:
DCPPDFDKEKDKDWAAADPPAPQADWAQDPVPGIGTGKMKIFIGTLVQQTDDIDIGHRHDDVVVRVVVVCVVVVHDDLDDDDPPDDDDDPDPVNVVSVVCCPDPVVVVVVVSNVSVVVSVVVLVVLPLRPDNDHDDVVNVVSNVVSSVVSNVVVVD

Secondary structure (DSSP, 8-state):
--TT----EEEEEEEEPPTT-SS-EEEEETTTEEEEEEEEEEEE-TT--EEEEEEEETTS-HHHHHHHHHHHTT-----PPP-SS------HHHHHHHHHHHSHHHHHHHHTHHHHHHHHHHHHHTTTT----SSHHHHHHHHHHHHHHHHHTT--

pLDDT: mean 81.32, std 13.92, range [37.78, 96.81]